Protein AF-A0A9P6L1M0-F1 (afdb_monomer)

Mean predicted aligned error: 14.41 Å

Radius of gyration: 29.43 Å; Cα contacts (8 Å, |Δi|>4): 117; chains: 1; bounding box: 86×53×82 Å

Sequence (162 aa):
MDDASEDENLESSSVYANEAAPVEQAKRKEESNQEPVLTMGPFSCWKSLFFYSCTNVIHFAPIKSQGVEVRAQHGAGCSPRVIYSLATALEIEPLRDLALNDIRSKITPKNLISELFSRFASRHEAIARMQCELMYDKSQLAHWHIIRRDPIWSAPVVSFPE

Organism: NCBI:txid56493

pLDDT: mean 74.17, std 20.49, range [32.12, 95.12]

Secondary structure (DSSP, 8-state):
------------------------------------------HHHHHHHHHHHHHS---BPPPGGG-HHHHHHS-SPBPHHHHHHHHHHTT-HHHHHHHHHHHHHH--TTTHHHHHTSTTGGG-HHHHHHHHHHHHSHHHHTTHHHHTT-GGGGS-------

Foldseek 3Di:
DDDDDDDDDDDDDDDDDDDDDDDPPDPPPPPPPPQLPLPPFPPLLVVQVVVCVVPVDFDAAAEPQVDDVSRVPDDSGGHLLNQLSVCVNVVVVVSNVVSLVVVLVRDDLQCLVVQLPDPSCVVPVVSNVSSVVVCPDPVSVVVVVNNCPPCVVVDPDPDDDD

Structure (mmCIF, N/CA/C/O backbone):
data_AF-A0A9P6L1M0-F1
#
_entry.id   AF-A0A9P6L1M0-F1
#
loop_
_atom_site.group_PDB
_atom_site.id
_atom_site.type_symbol
_atom_site.label_atom_id
_atom_site.label_alt_id
_atom_site.label_comp_id
_atom_site.label_asym_id
_atom_site.label_entity_id
_atom_site.label_seq_id
_atom_site.pdbx_PDB_ins_code
_atom_site.Cartn_x
_atom_site.Cartn_y
_atom_site.Cartn_z
_atom_site.occupancy
_atom_site.B_iso_or_equiv
_atom_site.auth_seq_id
_atom_site.auth_comp_id
_atom_site.auth_asym_id
_atom_site.auth_atom_id
_atom_site.pdbx_PDB_model_num
ATOM 1 N N . MET A 1 1 ? 62.171 -32.031 66.373 1.00 41.00 1 MET A N 1
ATOM 2 C CA . MET A 1 1 ? 62.776 -32.331 65.062 1.00 41.00 1 MET A CA 1
ATOM 3 C C . MET A 1 1 ? 62.173 -31.363 64.081 1.00 41.00 1 MET A C 1
ATOM 5 O O . MET A 1 1 ? 61.289 -31.684 63.300 1.00 41.00 1 MET A O 1
ATOM 9 N N . ASP A 1 2 ? 62.617 -30.139 64.301 1.00 36.22 2 ASP A N 1
ATOM 10 C CA . ASP A 1 2 ? 62.795 -29.078 63.335 1.00 36.22 2 ASP A CA 1
ATOM 11 C C . ASP A 1 2 ? 63.477 -29.640 62.083 1.00 36.22 2 ASP A C 1
ATOM 13 O O . ASP A 1 2 ? 64.402 -30.443 62.213 1.00 36.22 2 ASP A O 1
ATOM 17 N N . ASP A 1 3 ? 63.039 -29.220 60.901 1.00 41.06 3 ASP A N 1
ATOM 18 C CA . ASP A 1 3 ? 63.983 -28.549 60.016 1.00 41.06 3 ASP A CA 1
ATOM 19 C C . ASP A 1 3 ? 63.249 -27.634 59.037 1.00 41.06 3 ASP A C 1
ATOM 21 O O . ASP A 1 3 ? 62.202 -27.978 58.481 1.00 41.06 3 ASP A O 1
ATOM 25 N N . ALA A 1 4 ? 63.813 -26.444 58.898 1.00 41.19 4 ALA A N 1
ATOM 26 C CA . ALA A 1 4 ? 63.367 -25.349 58.063 1.00 41.19 4 ALA A CA 1
ATOM 27 C C . ALA A 1 4 ? 64.288 -25.236 56.838 1.00 41.19 4 ALA A C 1
ATOM 29 O O . ALA A 1 4 ? 65.478 -25.522 56.908 1.00 41.19 4 ALA A O 1
ATOM 30 N N . SER A 1 5 ? 63.725 -24.813 55.713 1.00 46.06 5 SER A N 1
ATOM 31 C CA . SER A 1 5 ? 64.388 -24.113 54.598 1.00 46.06 5 SER A CA 1
ATOM 32 C C . SER A 1 5 ? 63.232 -23.539 53.760 1.00 46.06 5 SER A C 1
ATOM 34 O O . SER A 1 5 ?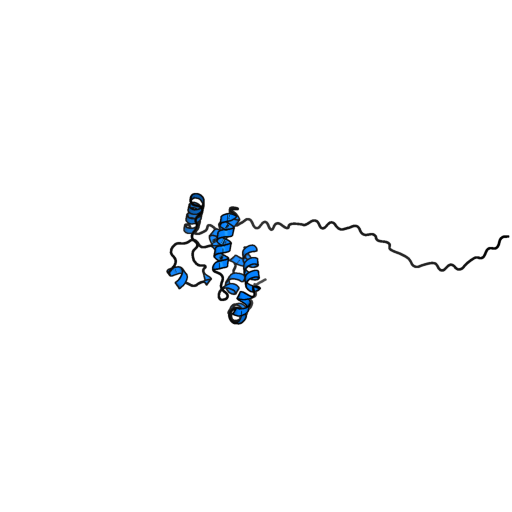 62.369 -24.297 53.321 1.00 46.06 5 SER A O 1
ATOM 36 N N . GLU A 1 6 ? 62.951 -22.226 53.758 1.00 44.62 6 GLU A N 1
ATOM 37 C CA . GLU A 1 6 ? 63.731 -21.121 53.148 1.00 44.62 6 GLU A CA 1
ATOM 38 C C . GLU A 1 6 ? 64.271 -21.535 51.778 1.00 44.62 6 GLU A C 1
ATOM 40 O O . GLU A 1 6 ? 64.933 -22.555 51.654 1.00 44.62 6 GLU A O 1
ATOM 45 N N . ASP A 1 7 ? 64.125 -20.833 50.673 1.00 36.19 7 ASP A N 1
ATOM 46 C CA . ASP A 1 7 ? 63.419 -19.646 50.208 1.00 36.19 7 ASP A CA 1
ATOM 47 C C . ASP A 1 7 ? 63.672 -19.720 48.685 1.00 36.19 7 ASP A C 1
ATOM 49 O O . ASP A 1 7 ? 64.711 -20.225 48.271 1.00 36.19 7 ASP A O 1
ATOM 53 N N . GLU A 1 8 ? 62.759 -19.248 47.840 1.00 44.94 8 GLU A N 1
ATOM 54 C CA . GLU A 1 8 ? 63.104 -18.440 46.655 1.00 44.94 8 GLU A CA 1
ATOM 55 C C . GLU A 1 8 ? 61.810 -17.824 46.123 1.00 44.94 8 GLU A C 1
ATOM 57 O O . GLU A 1 8 ? 61.037 -18.361 45.329 1.00 44.94 8 GLU A O 1
ATOM 62 N N . ASN A 1 9 ? 61.592 -16.655 46.701 1.00 33.50 9 ASN A N 1
ATOM 63 C CA . ASN A 1 9 ? 60.872 -15.514 46.195 1.00 33.50 9 ASN A CA 1
ATOM 64 C C . ASN A 1 9 ? 61.197 -15.223 44.712 1.00 33.50 9 ASN A C 1
ATOM 66 O O . ASN A 1 9 ? 62.351 -14.977 44.369 1.00 33.50 9 ASN A O 1
ATOM 70 N N . LEU A 1 10 ? 60.171 -15.128 43.863 1.00 35.69 10 LEU A N 1
ATOM 71 C CA . LEU A 1 10 ? 60.193 -14.204 42.727 1.00 35.69 10 LEU A CA 1
ATOM 72 C C . LEU A 1 10 ? 58.839 -13.490 42.643 1.00 35.69 10 LEU A C 1
ATOM 74 O O . LEU A 1 10 ? 57.881 -13.947 42.019 1.00 35.69 10 LEU A O 1
ATOM 78 N N . GLU A 1 11 ? 58.764 -12.366 43.345 1.00 37.25 11 GLU A N 1
ATOM 79 C CA . GLU A 1 11 ? 57.732 -11.351 43.198 1.00 37.25 11 GLU A CA 1
ATOM 80 C C . GLU A 1 11 ? 57.689 -10.731 41.786 1.00 37.25 11 GLU A C 1
ATOM 82 O O . GLU A 1 11 ? 58.706 -10.487 41.139 1.00 37.25 11 GLU A O 1
ATOM 87 N N . SER A 1 12 ? 56.470 -10.300 41.444 1.00 33.97 12 SER A N 1
ATOM 88 C CA . SER A 1 12 ? 56.147 -9.061 40.719 1.00 33.97 12 SER A CA 1
ATOM 89 C C . SER A 1 12 ? 55.948 -9.118 39.200 1.00 33.97 12 SER A C 1
ATOM 91 O O . SER A 1 12 ? 56.874 -8.987 38.407 1.00 33.97 12 SER A O 1
ATOM 93 N N . SER A 1 13 ? 54.674 -9.146 38.792 1.00 34.06 13 SER A N 1
ATOM 94 C CA . SER A 1 13 ? 54.063 -8.032 38.043 1.00 34.06 13 SER A CA 1
ATOM 95 C C . SER A 1 13 ? 52.545 -8.264 38.000 1.00 34.06 13 SER A C 1
ATOM 97 O O . SER A 1 13 ? 52.067 -9.188 37.358 1.00 34.06 13 SER A O 1
ATOM 99 N N . SER A 1 14 ? 51.771 -7.686 38.910 1.00 35.12 14 SER A N 1
ATOM 100 C CA . SER A 1 14 ? 51.245 -6.322 38.858 1.00 35.12 14 SER A CA 1
ATOM 101 C C . SER A 1 14 ? 50.016 -6.170 37.932 1.00 35.12 14 SER A C 1
ATOM 103 O O . SER A 1 14 ? 50.086 -6.183 36.711 1.00 35.12 14 SER A O 1
ATOM 105 N N . VAL A 1 15 ? 48.898 -5.932 38.623 1.00 32.12 15 VAL A N 1
ATOM 106 C CA . VAL A 1 15 ? 47.823 -4.980 38.320 1.00 32.12 15 VAL A CA 1
ATOM 107 C C . VAL A 1 15 ? 46.643 -5.378 37.407 1.00 32.12 15 VAL A C 1
ATOM 109 O O . VAL A 1 15 ? 46.776 -5.762 36.252 1.00 32.12 15 VAL A O 1
ATOM 112 N N . TYR A 1 16 ? 45.465 -5.107 37.989 1.00 35.66 16 TYR A N 1
ATOM 113 C CA . TYR A 1 16 ? 44.116 -4.943 37.431 1.00 35.66 16 TYR A CA 1
ATOM 114 C C . TYR A 1 16 ? 43.206 -6.177 37.383 1.00 35.66 16 TYR A C 1
ATOM 116 O O . TYR A 1 16 ? 42.830 -6.692 36.334 1.00 35.66 16 TYR A O 1
ATOM 124 N N . ALA A 1 17 ? 42.713 -6.528 38.575 1.00 40.31 17 ALA A N 1
ATOM 125 C CA . ALA A 1 17 ? 41.299 -6.842 38.748 1.00 40.31 17 ALA A CA 1
ATOM 126 C C . ALA A 1 17 ? 40.440 -5.716 38.147 1.00 40.31 17 ALA A C 1
ATOM 128 O O . ALA A 1 17 ? 40.719 -4.549 38.405 1.00 40.31 17 ALA A O 1
ATOM 129 N N . ASN A 1 18 ? 39.409 -6.070 37.380 1.00 3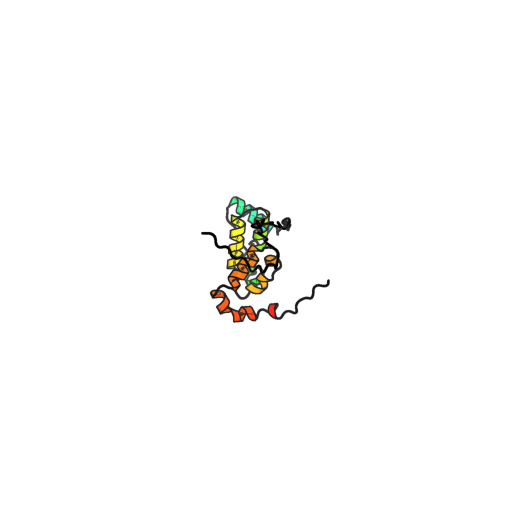9.22 18 ASN A N 1
ATOM 130 C CA . ASN A 1 18 ? 38.217 -5.247 37.186 1.00 39.22 18 ASN A CA 1
ATOM 131 C C . ASN A 1 18 ? 37.044 -6.154 36.815 1.00 39.22 18 ASN A C 1
ATOM 133 O O . ASN A 1 18 ? 36.784 -6.474 35.656 1.00 39.22 18 ASN A O 1
ATOM 137 N N . GLU A 1 19 ? 36.357 -6.568 37.868 1.00 42.75 19 GLU A N 1
ATOM 138 C CA . GLU A 1 19 ? 34.985 -7.037 37.858 1.00 42.75 19 GLU A CA 1
ATOM 139 C C . GLU A 1 19 ? 34.093 -5.856 37.444 1.00 42.75 19 GLU A C 1
ATOM 141 O O . GLU A 1 19 ? 33.973 -4.866 38.166 1.00 42.75 19 GLU A O 1
ATOM 146 N N . ALA A 1 20 ? 33.534 -5.912 36.234 1.00 36.88 20 ALA A N 1
ATOM 147 C CA . ALA A 1 20 ? 32.615 -4.904 35.720 1.00 36.88 20 ALA A CA 1
ATOM 148 C C . ALA A 1 20 ? 31.204 -5.500 35.631 1.00 36.88 20 ALA A C 1
ATOM 150 O O . ALA A 1 20 ? 30.959 -6.470 34.914 1.00 36.88 20 ALA A O 1
ATOM 151 N N . ALA A 1 21 ? 30.305 -4.902 36.411 1.00 40.59 21 ALA A N 1
ATOM 152 C CA . ALA A 1 21 ? 28.887 -5.203 36.557 1.00 40.59 21 ALA A CA 1
ATOM 153 C C . ALA A 1 21 ? 28.112 -5.293 35.220 1.00 40.59 21 ALA A C 1
ATOM 155 O O . ALA A 1 21 ? 28.509 -4.674 34.228 1.00 40.59 21 ALA A O 1
ATOM 156 N N . PRO A 1 22 ? 26.966 -6.003 35.179 1.00 39.59 22 PRO A N 1
ATOM 157 C CA . PRO A 1 22 ? 26.137 -6.063 33.984 1.00 39.59 22 PRO A CA 1
ATOM 158 C C . PRO A 1 22 ? 25.491 -4.698 33.720 1.00 39.59 22 PRO A C 1
ATOM 160 O O . PRO A 1 22 ? 24.684 -4.203 34.505 1.00 39.59 22 PRO A O 1
ATOM 163 N N . VAL A 1 23 ? 25.853 -4.092 32.588 1.00 42.00 23 VAL A N 1
ATOM 164 C CA . VAL A 1 23 ? 25.208 -2.891 32.051 1.00 42.00 23 VAL A CA 1
ATOM 165 C C . VAL A 1 23 ? 23.804 -3.273 31.598 1.00 42.00 23 VAL A C 1
ATOM 167 O O . VAL A 1 23 ? 23.598 -3.840 30.524 1.00 42.00 23 VAL A O 1
ATOM 170 N N . GLU A 1 24 ? 22.836 -2.972 32.451 1.00 41.84 24 GLU A N 1
ATOM 171 C CA . GLU A 1 24 ? 21.416 -3.031 32.153 1.00 41.84 24 GLU A CA 1
ATOM 172 C C . GLU A 1 24 ? 21.119 -2.030 31.028 1.00 41.84 24 GLU A C 1
ATOM 174 O O . GLU A 1 24 ? 21.090 -0.813 31.217 1.00 41.84 24 GLU A O 1
ATOM 179 N N . GLN A 1 25 ? 20.998 -2.550 29.804 1.00 42.22 25 GLN A N 1
ATOM 180 C CA . GLN A 1 25 ? 20.692 -1.760 28.619 1.00 42.22 25 GLN A CA 1
ATOM 181 C C . GLN A 1 25 ? 19.261 -1.231 28.730 1.00 42.22 25 GLN A C 1
ATOM 183 O O . GLN A 1 25 ? 18.293 -1.868 28.309 1.00 42.22 25 GLN A O 1
ATOM 188 N N . ALA A 1 26 ? 19.135 -0.036 29.298 1.00 42.78 26 ALA A N 1
ATOM 189 C CA . ALA A 1 26 ? 17.935 0.769 29.214 1.00 42.78 26 ALA A CA 1
ATOM 190 C C . ALA A 1 26 ? 17.587 0.978 27.731 1.00 42.78 26 ALA A C 1
ATOM 192 O O . ALA A 1 26 ? 18.261 1.709 27.004 1.00 42.78 26 ALA A O 1
ATOM 193 N N . LYS A 1 27 ? 16.518 0.313 27.276 1.00 44.44 27 LYS A N 1
ATOM 194 C CA . LYS A 1 27 ? 15.850 0.581 25.999 1.00 44.44 27 LYS A CA 1
ATOM 195 C C . LYS A 1 27 ? 15.387 2.037 25.988 1.00 44.44 27 LYS A C 1
ATOM 197 O O . LYS A 1 27 ? 14.277 2.348 26.412 1.00 44.44 27 LYS A O 1
ATOM 202 N N . ARG A 1 28 ? 16.219 2.932 25.464 1.00 37.56 28 ARG A N 1
ATOM 203 C CA . ARG A 1 28 ? 15.781 4.254 25.028 1.00 37.56 28 ARG A CA 1
ATOM 204 C C . ARG A 1 28 ? 14.946 4.048 23.765 1.00 37.56 28 ARG A C 1
ATOM 206 O O . ARG A 1 28 ? 15.481 3.939 22.668 1.00 37.56 28 ARG A O 1
ATOM 213 N N . LYS A 1 29 ? 13.625 3.930 23.928 1.00 41.28 29 LYS A N 1
ATOM 214 C CA . LYS A 1 29 ? 12.692 4.219 22.838 1.00 41.28 29 LYS A CA 1
ATOM 215 C C . LYS A 1 29 ? 12.849 5.701 22.534 1.00 41.28 29 LYS A C 1
ATOM 217 O O . LYS A 1 29 ? 12.322 6.551 23.242 1.00 41.28 29 LYS A O 1
ATOM 222 N N . GLU A 1 30 ? 13.644 6.003 21.524 1.00 41.25 30 GLU A N 1
ATOM 223 C CA . GLU A 1 30 ? 13.647 7.315 20.903 1.00 41.25 30 GLU A CA 1
ATOM 224 C C . GLU A 1 30 ? 12.360 7.383 20.074 1.00 41.25 30 GLU A C 1
ATOM 226 O O . GLU A 1 30 ? 12.315 7.021 18.901 1.00 41.25 30 GLU A O 1
ATOM 231 N N . GLU A 1 31 ? 11.257 7.708 20.751 1.00 49.06 31 GLU A N 1
ATOM 232 C CA . GLU A 1 31 ? 9.993 8.048 20.111 1.00 49.06 31 GLU A CA 1
ATOM 233 C C . GLU A 1 31 ? 10.242 9.320 19.304 1.00 49.06 31 GLU A C 1
ATOM 235 O O . GLU A 1 31 ? 10.275 10.438 19.817 1.00 49.06 31 GLU A O 1
ATOM 240 N N . SER A 1 32 ? 10.521 9.117 18.018 1.00 44.91 32 SER A N 1
ATOM 241 C CA . SER A 1 32 ? 10.472 10.160 17.010 1.00 44.91 32 SER A CA 1
ATOM 242 C C . SER A 1 32 ? 9.082 10.791 17.086 1.00 44.91 32 SER A C 1
ATOM 244 O O . SER A 1 32 ? 8.103 10.212 16.617 1.00 44.91 32 SER A O 1
ATOM 246 N N . ASN A 1 33 ? 9.003 11.966 17.717 1.00 43.41 33 ASN A N 1
ATOM 247 C CA . ASN A 1 33 ? 7.833 12.844 17.759 1.00 43.41 33 ASN A CA 1
ATOM 248 C C . ASN A 1 33 ? 7.563 13.431 16.367 1.00 43.41 33 ASN A C 1
ATOM 250 O O . ASN A 1 33 ? 7.559 14.644 16.160 1.00 43.41 33 ASN A O 1
ATOM 254 N N . GLN A 1 34 ? 7.365 12.570 15.376 1.00 52.97 34 GLN A N 1
ATOM 255 C CA . GLN A 1 34 ? 6.737 12.967 14.137 1.00 52.97 34 GLN A CA 1
ATOM 256 C C . GLN A 1 34 ? 5.238 13.003 14.434 1.00 52.97 34 GLN A C 1
ATOM 258 O O . GLN A 1 34 ? 4.543 12.007 14.235 1.00 52.97 34 GLN A O 1
ATOM 263 N N . GLU A 1 35 ? 4.747 14.133 14.958 1.00 50.94 35 GLU A N 1
ATOM 264 C CA . GLU A 1 35 ? 3.304 14.362 15.053 1.00 50.94 35 GLU A CA 1
ATOM 265 C C . GLU A 1 35 ? 2.682 13.985 13.702 1.00 50.94 35 GLU A C 1
ATOM 267 O O . GLU A 1 35 ? 3.181 14.431 12.653 1.00 50.94 35 GLU A O 1
ATOM 272 N N . PRO A 1 36 ? 1.658 13.115 13.681 1.00 51.03 36 PRO A N 1
ATOM 273 C CA . PRO A 1 36 ? 1.052 12.695 12.438 1.00 51.03 36 PRO A CA 1
ATOM 274 C C . PRO A 1 36 ? 0.420 13.930 11.813 1.00 51.03 36 PRO A C 1
ATOM 276 O O . PRO A 1 36 ? -0.659 14.368 12.202 1.00 51.03 36 PRO A O 1
ATOM 279 N N . VAL A 1 37 ? 1.111 14.517 10.833 1.00 53.53 37 VAL A N 1
ATOM 280 C CA . VAL A 1 37 ? 0.558 15.593 10.022 1.00 53.53 37 VAL A CA 1
ATOM 281 C C . VAL A 1 37 ? -0.670 15.007 9.347 1.00 53.53 37 VAL A C 1
ATOM 283 O O . VAL A 1 37 ? -0.553 14.248 8.376 1.00 53.53 37 VAL A O 1
ATOM 286 N N . LEU A 1 38 ? -1.845 15.343 9.884 1.00 57.34 38 LEU A N 1
ATOM 287 C CA . LEU A 1 38 ? -3.139 15.007 9.319 1.00 57.34 38 LEU A CA 1
ATOM 288 C C . LEU A 1 38 ? -3.251 15.776 8.003 1.00 57.34 38 LEU A C 1
ATOM 290 O O . LEU A 1 38 ? -3.811 16.865 7.912 1.00 57.34 38 LEU A O 1
ATOM 294 N N . THR A 1 39 ? -2.622 15.234 6.964 1.00 61.44 39 THR A N 1
ATOM 295 C CA . THR A 1 39 ? -2.743 15.763 5.617 1.00 61.44 39 THR A CA 1
ATOM 296 C C . THR A 1 39 ? -4.212 15.613 5.275 1.00 61.44 39 THR A C 1
ATOM 298 O O . THR A 1 39 ? -4.692 14.482 5.192 1.00 61.44 39 THR A O 1
ATOM 301 N N . MET A 1 40 ? -4.927 16.730 5.127 1.00 64.12 40 MET A N 1
ATOM 302 C CA . MET A 1 40 ? -6.344 16.724 4.778 1.00 64.12 40 MET A CA 1
ATOM 303 C C . MET A 1 40 ? -6.518 15.909 3.494 1.00 64.12 40 MET A C 1
ATOM 305 O O . MET A 1 40 ? -6.194 16.358 2.394 1.00 64.12 40 MET A O 1
ATOM 309 N N . GLY A 1 41 ? -6.942 14.654 3.652 1.00 71.25 41 GLY A N 1
ATOM 310 C CA . GLY A 1 41 ? -7.170 13.751 2.536 1.00 71.25 41 GLY A CA 1
ATOM 311 C C . GLY A 1 41 ? -8.298 14.283 1.648 1.00 71.25 41 GLY A C 1
ATOM 312 O O . GLY A 1 41 ? -9.114 15.086 2.106 1.00 71.25 41 GLY A O 1
ATOM 313 N N . PRO A 1 42 ? -8.398 13.837 0.383 1.00 82.75 42 PRO A N 1
ATOM 314 C CA . PRO A 1 42 ? -9.522 14.199 -0.474 1.00 82.75 42 PRO A CA 1
ATOM 315 C C . PRO A 1 42 ? -10.865 13.907 0.211 1.00 82.75 42 PRO A C 1
ATOM 317 O O . PRO A 1 42 ? -10.987 12.904 0.919 1.00 82.75 42 PRO A O 1
ATOM 320 N N . PHE A 1 43 ? -11.893 14.724 -0.044 1.00 83.44 43 PHE A N 1
ATOM 321 C CA . PHE A 1 43 ? -13.229 14.554 0.554 1.00 83.44 43 PHE A CA 1
ATOM 322 C C . PHE A 1 43 ? -13.796 13.135 0.370 1.00 83.44 43 PHE A C 1
ATOM 324 O O . PHE A 1 43 ? -14.428 12.593 1.272 1.00 83.44 43 PHE A O 1
ATOM 331 N N . SER A 1 44 ? -13.508 12.483 -0.761 1.00 84.25 44 SER A N 1
ATOM 332 C CA . SER A 1 44 ? -13.906 11.093 -1.017 1.00 84.25 44 SER A CA 1
ATOM 333 C C . SER A 1 44 ? -13.339 10.091 -0.002 1.00 84.25 44 SER A C 1
ATOM 335 O O . SER A 1 44 ? -14.001 9.104 0.316 1.00 84.25 44 SER A O 1
ATOM 337 N N . CYS A 1 45 ? -12.146 10.344 0.543 1.00 87.38 45 CYS A N 1
ATOM 338 C CA . CYS A 1 45 ? -11.522 9.499 1.561 1.00 87.38 45 CYS A CA 1
ATOM 339 C C . CYS A 1 45 ? -12.185 9.706 2.929 1.00 87.38 45 CYS A C 1
ATOM 341 O O . CYS A 1 45 ? -12.514 8.725 3.585 1.00 87.38 45 CYS A O 1
ATOM 343 N N . TRP A 1 46 ? -12.482 10.952 3.309 1.00 86.56 46 TRP A N 1
ATOM 344 C CA . TRP A 1 46 ? -13.244 11.252 4.530 1.00 86.56 46 TRP A CA 1
ATOM 345 C C . TRP A 1 46 ? -14.668 10.700 4.478 1.00 86.56 46 TRP A C 1
ATOM 347 O O . TRP A 1 46 ? -15.134 10.096 5.439 1.00 86.56 46 TRP A O 1
ATOM 357 N N . LYS A 1 47 ? -15.339 10.826 3.329 1.00 88.62 47 LYS A N 1
ATOM 358 C CA . LYS A 1 47 ? -16.654 10.217 3.104 1.00 88.62 47 LYS A CA 1
ATOM 359 C C . LYS A 1 47 ? -16.602 8.694 3.254 1.00 88.62 47 LYS A C 1
ATOM 361 O O . LYS A 1 47 ? -17.502 8.117 3.854 1.00 88.62 47 LYS A O 1
ATOM 366 N N . SER A 1 48 ? -15.553 8.052 2.735 1.00 88.75 48 SER A N 1
ATOM 367 C CA . SER A 1 48 ? -15.361 6.600 2.868 1.00 88.75 48 SER A CA 1
ATOM 368 C C . SER A 1 48 ? -15.077 6.189 4.312 1.00 88.75 48 SER A C 1
ATOM 370 O O . SER A 1 48 ? -15.599 5.178 4.763 1.00 88.75 48 SER A O 1
ATOM 372 N N . LEU A 1 49 ? -14.309 6.993 5.052 1.00 89.69 49 LEU A N 1
ATOM 373 C CA . LEU A 1 49 ? -14.051 6.783 6.476 1.00 89.69 49 LEU A CA 1
ATOM 374 C C . LEU A 1 49 ? -15.339 6.885 7.309 1.00 89.69 49 LEU A C 1
ATOM 376 O O . LEU A 1 49 ? -15.611 6.008 8.122 1.00 89.69 49 LEU A O 1
ATOM 380 N N . PHE A 1 50 ? -16.158 7.911 7.067 1.00 90.38 50 PHE A N 1
ATOM 381 C CA . PHE A 1 50 ? -17.461 8.058 7.721 1.00 90.38 50 PHE A CA 1
ATOM 382 C C . PHE A 1 50 ? -18.406 6.899 7.374 1.00 90.38 50 PHE A C 1
ATOM 384 O O . PHE A 1 50 ? -19.091 6.348 8.230 1.00 90.38 50 PHE A O 1
ATOM 391 N N . PHE A 1 51 ? -18.425 6.477 6.109 1.00 90.81 51 PHE A N 1
ATOM 392 C CA . PHE A 1 51 ? -19.218 5.321 5.704 1.00 90.81 51 PHE A CA 1
ATOM 393 C C . PHE A 1 51 ? -18.742 4.036 6.395 1.00 90.81 51 PHE A C 1
ATOM 395 O O . PHE A 1 51 ? -19.567 3.250 6.866 1.00 90.81 51 PHE A O 1
ATOM 402 N N . TYR A 1 52 ? -17.425 3.851 6.518 1.00 92.06 52 TYR A N 1
ATOM 403 C CA . TYR A 1 52 ? -16.834 2.737 7.248 1.00 92.06 52 TYR A CA 1
ATOM 404 C C . TYR A 1 52 ? -17.237 2.749 8.725 1.00 92.06 52 TYR A C 1
ATOM 406 O O . TYR A 1 52 ? -17.624 1.706 9.233 1.00 92.06 52 TYR A O 1
ATOM 414 N N . SER A 1 53 ? -17.258 3.898 9.409 1.00 90.25 53 SER A N 1
ATOM 415 C CA . SER A 1 53 ? -17.676 3.930 10.820 1.00 90.25 53 SER A CA 1
ATOM 416 C C . SER A 1 53 ? -19.136 3.518 11.031 1.00 90.25 53 SER A C 1
ATOM 418 O O . SER A 1 53 ? -19.490 3.035 12.101 1.00 90.25 53 SER A O 1
ATOM 420 N N . CYS A 1 54 ? -19.991 3.695 10.020 1.00 92.00 54 CYS A N 1
ATOM 421 C CA . CYS A 1 54 ? -21.391 3.277 10.085 1.00 92.00 54 CYS A CA 1
ATOM 422 C C . CYS A 1 54 ? -21.621 1.827 9.636 1.00 92.00 54 CYS A C 1
ATOM 424 O O . CYS A 1 54 ? -22.567 1.195 10.096 1.00 92.00 54 CYS A O 1
ATOM 426 N N . THR A 1 55 ? -20.812 1.310 8.707 1.00 92.50 55 THR A N 1
ATOM 427 C CA . THR A 1 55 ? -21.095 0.039 8.008 1.00 92.50 55 THR A CA 1
ATOM 428 C C . THR A 1 55 ? -20.036 -1.039 8.206 1.00 92.50 55 THR A C 1
ATOM 430 O O . THR A 1 55 ? -20.283 -2.195 7.880 1.00 92.50 55 THR A O 1
ATOM 433 N N . ASN A 1 56 ? -18.858 -0.674 8.713 1.00 90.75 56 ASN A N 1
ATOM 434 C CA . ASN A 1 56 ? -17.633 -1.476 8.726 1.00 90.75 56 ASN A CA 1
ATOM 435 C C . ASN A 1 56 ? -17.182 -1.963 7.335 1.00 90.75 56 ASN A C 1
ATOM 437 O O . ASN A 1 56 ? -16.392 -2.900 7.229 1.00 90.75 56 ASN A O 1
ATOM 441 N N . VAL A 1 57 ? -17.653 -1.326 6.255 1.00 88.00 57 VAL A N 1
ATOM 442 C CA . VAL A 1 57 ? -17.285 -1.657 4.872 1.00 88.00 57 VAL A CA 1
ATOM 443 C C . VAL A 1 57 ? -16.556 -0.480 4.234 1.00 88.00 57 VAL A C 1
ATOM 445 O O . VAL A 1 57 ? -16.972 0.672 4.357 1.00 88.00 57 VAL A O 1
ATOM 448 N N . ILE A 1 58 ? -15.465 -0.766 3.520 1.00 90.50 58 ILE A N 1
ATOM 449 C CA . ILE A 1 58 ? -14.730 0.231 2.741 1.00 90.50 58 ILE A CA 1
ATOM 450 C C . ILE A 1 58 ? -14.287 -0.338 1.393 1.00 90.50 58 ILE A C 1
ATOM 452 O O . ILE A 1 58 ? -13.907 -1.502 1.284 1.00 90.50 58 ILE A O 1
ATOM 456 N N . HIS A 1 59 ? -14.323 0.506 0.361 1.00 87.62 59 HIS A N 1
ATOM 457 C CA . HIS A 1 59 ? -13.864 0.168 -0.982 1.00 87.62 59 HIS A CA 1
ATOM 458 C C . HIS A 1 59 ? -12.668 1.034 -1.378 1.00 87.62 59 HIS A C 1
ATOM 460 O O . HIS A 1 59 ? -12.741 2.270 -1.402 1.00 87.62 59 HIS A O 1
ATOM 466 N N . PHE A 1 60 ? -11.569 0.371 -1.728 1.00 90.06 60 PHE A N 1
ATOM 467 C CA . PHE A 1 60 ? -10.322 1.019 -2.109 1.00 90.06 60 PHE A CA 1
ATOM 468 C C . PHE A 1 60 ? -10.157 1.101 -3.624 1.00 90.06 60 PHE A C 1
ATOM 470 O O . PHE A 1 60 ? -10.318 0.119 -4.347 1.00 90.06 60 PHE A O 1
ATOM 477 N N . ALA A 1 61 ? -9.740 2.269 -4.104 1.00 86.44 61 ALA A N 1
ATOM 478 C CA . ALA A 1 61 ? -9.334 2.474 -5.485 1.00 86.44 61 ALA A CA 1
ATOM 479 C C . ALA A 1 61 ? -7.992 1.776 -5.791 1.00 86.44 61 ALA A C 1
ATOM 481 O O . ALA A 1 61 ? -7.183 1.550 -4.881 1.00 86.44 61 ALA A O 1
ATOM 482 N N . PRO A 1 62 ? -7.708 1.457 -7.066 1.00 82.50 62 PRO A N 1
ATOM 483 C CA . PRO A 1 62 ? -6.398 0.966 -7.492 1.00 82.50 62 PRO A CA 1
ATOM 484 C C . PRO A 1 62 ? -5.264 1.929 -7.105 1.00 82.50 62 PRO A C 1
ATOM 486 O O . PRO A 1 62 ? -5.442 3.153 -7.091 1.00 82.50 62 PRO A O 1
ATOM 489 N N . ILE A 1 63 ? -4.076 1.394 -6.809 1.00 82.19 63 ILE A N 1
ATOM 490 C CA . ILE A 1 63 ? -2.917 2.239 -6.481 1.00 82.19 63 ILE A CA 1
ATOM 491 C C . ILE A 1 63 ? -2.379 2.928 -7.736 1.00 82.19 63 ILE A C 1
ATOM 493 O O . ILE A 1 63 ? -2.530 2.450 -8.860 1.00 82.19 63 ILE A O 1
ATOM 497 N N . LYS A 1 64 ? -1.725 4.084 -7.556 1.00 79.56 64 LYS A N 1
ATOM 498 C CA . LYS A 1 64 ? -1.311 4.938 -8.682 1.00 79.56 64 LYS A CA 1
ATOM 499 C C . LYS A 1 64 ? -0.419 4.215 -9.699 1.00 79.56 64 LYS A C 1
ATOM 501 O O . LYS A 1 64 ? -0.528 4.507 -10.887 1.00 79.56 64 LYS A O 1
ATOM 506 N N . SER A 1 65 ? 0.415 3.295 -9.227 1.00 79.00 65 SER A N 1
ATOM 507 C CA . SER A 1 65 ? 1.384 2.533 -10.015 1.00 79.00 65 SER A CA 1
ATOM 508 C C . SER A 1 65 ? 0.781 1.388 -10.837 1.00 79.00 65 SER A C 1
ATOM 510 O O . SER A 1 65 ? 1.468 0.848 -11.694 1.00 79.00 65 SER A O 1
ATOM 512 N N . GLN A 1 66 ? -0.497 1.036 -10.647 1.00 79.62 66 GLN A N 1
ATOM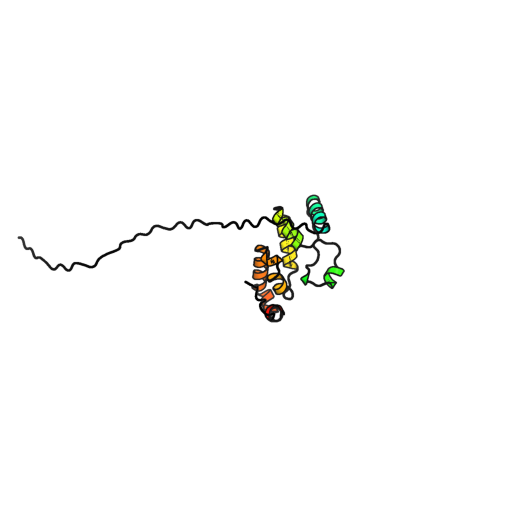 513 C CA . GLN A 1 66 ? -1.191 0.052 -11.496 1.00 79.62 66 GLN A CA 1
ATOM 514 C C . GLN A 1 66 ? -1.618 0.621 -12.863 1.00 79.62 66 GLN A C 1
ATOM 516 O O . GLN A 1 66 ? -2.070 -0.126 -13.724 1.00 79.62 66 GLN A O 1
ATOM 521 N N . GLY A 1 67 ? -1.449 1.930 -13.084 1.00 77.06 67 GLY A N 1
ATOM 522 C CA . GLY A 1 67 ? -1.719 2.582 -14.366 1.00 77.06 67 GLY A CA 1
ATOM 523 C C . GLY A 1 67 ? -3.078 3.282 -14.445 1.00 77.06 67 GLY A C 1
ATOM 524 O O . GLY A 1 67 ? -3.942 3.144 -13.579 1.00 77.06 67 GLY A O 1
ATOM 525 N N . VAL A 1 68 ? -3.241 4.109 -15.481 1.00 72.75 68 VAL A N 1
ATOM 526 C CA . VAL A 1 68 ? -4.445 4.934 -15.692 1.00 72.75 68 VAL A CA 1
ATOM 527 C C . VAL A 1 68 ? -5.640 4.076 -16.111 1.00 72.75 68 VAL A C 1
ATOM 529 O O . VAL A 1 68 ? -6.743 4.318 -15.633 1.00 72.75 68 VAL A O 1
ATOM 532 N N . GLU A 1 69 ? -5.418 3.051 -16.935 1.00 73.69 69 GLU A N 1
ATOM 533 C CA . GLU A 1 69 ? -6.477 2.175 -17.457 1.00 73.69 69 GLU A CA 1
ATOM 534 C C . GLU A 1 69 ? -7.200 1.410 -16.345 1.00 73.69 69 GLU A C 1
ATOM 536 O O . GLU A 1 69 ? -8.427 1.437 -16.272 1.00 73.69 69 GLU A O 1
ATOM 541 N N . VAL A 1 70 ? -6.449 0.824 -15.405 1.00 74.94 70 VAL A N 1
ATOM 542 C CA . VAL A 1 70 ? -7.022 0.124 -14.244 1.00 74.94 70 VAL A CA 1
ATOM 543 C C . VAL A 1 70 ? -7.858 1.085 -13.395 1.00 74.94 70 VAL A C 1
ATOM 545 O O . VAL A 1 70 ? -8.933 0.721 -12.924 1.00 74.94 70 VAL A O 1
ATOM 548 N N . ARG A 1 71 ? -7.416 2.340 -13.237 1.00 71.75 71 ARG A N 1
ATOM 549 C CA . ARG A 1 71 ? -8.176 3.367 -12.506 1.00 71.75 71 ARG A CA 1
ATOM 550 C C . ARG A 1 71 ? -9.416 3.852 -13.247 1.00 71.75 71 ARG A C 1
ATOM 552 O O . ARG A 1 71 ? -10.358 4.243 -12.582 1.00 71.75 71 ARG A O 1
ATOM 559 N N . ALA A 1 72 ? -9.423 3.856 -14.578 1.00 67.12 72 ALA A N 1
ATOM 560 C CA . ALA A 1 72 ? -10.595 4.256 -15.357 1.00 67.12 72 ALA A CA 1
ATOM 561 C C . ALA A 1 72 ? -11.715 3.204 -15.288 1.00 67.12 72 ALA A C 1
ATOM 563 O O . ALA A 1 72 ? -12.891 3.548 -15.331 1.00 67.12 72 ALA A O 1
ATOM 564 N N . GLN A 1 73 ? -11.344 1.928 -15.146 1.00 65.69 73 GLN A N 1
ATOM 565 C CA . GLN A 1 73 ? -12.283 0.811 -15.002 1.00 65.69 73 GLN A CA 1
ATOM 566 C C . GLN A 1 73 ? -12.870 0.688 -13.588 1.00 65.69 73 GLN A C 1
ATOM 568 O O . GLN A 1 73 ? -13.926 0.085 -13.410 1.00 65.69 73 GLN A O 1
ATOM 573 N N . HIS A 1 74 ? -12.200 1.250 -12.579 1.00 63.16 74 HIS A N 1
ATOM 574 C CA . HIS A 1 74 ? -12.647 1.205 -11.189 1.00 63.16 74 HIS A CA 1
ATOM 575 C C . HIS A 1 74 ? -13.277 2.546 -10.795 1.00 63.16 74 HIS A C 1
ATOM 577 O O . HIS A 1 74 ? -12.705 3.603 -11.035 1.00 63.16 74 HIS A O 1
ATOM 583 N N . GLY A 1 75 ? -14.471 2.503 -10.194 1.00 63.69 75 GLY A N 1
ATOM 584 C CA . GLY A 1 75 ? -15.240 3.694 -9.816 1.00 63.69 75 GLY A CA 1
ATOM 585 C C . GLY A 1 75 ? -14.599 4.565 -8.720 1.00 63.69 75 GLY A C 1
ATOM 586 O O . GLY A 1 75 ? -13.414 4.465 -8.409 1.00 63.69 75 GLY A O 1
ATOM 587 N N . ALA A 1 76 ? -15.414 5.425 -8.097 1.00 64.56 76 ALA A N 1
ATOM 588 C CA . ALA A 1 76 ? -15.010 6.445 -7.119 1.00 64.56 76 ALA A CA 1
ATOM 589 C C . ALA A 1 76 ? -14.581 5.896 -5.733 1.00 64.56 76 ALA A C 1
ATOM 591 O O . ALA A 1 76 ? -15.065 6.353 -4.698 1.00 64.56 76 ALA A O 1
ATOM 592 N N . GLY A 1 77 ? -13.680 4.912 -5.699 1.00 73.69 77 GLY A N 1
ATOM 593 C CA . GLY A 1 77 ? -13.061 4.418 -4.470 1.00 73.69 77 GLY A CA 1
ATOM 594 C C . GLY A 1 77 ? -12.081 5.423 -3.858 1.00 73.69 77 GLY A C 1
ATOM 595 O O . GLY A 1 77 ? -11.606 6.358 -4.510 1.00 73.69 77 GLY A O 1
ATOM 596 N N . CYS A 1 78 ? -11.740 5.219 -2.589 1.00 86.12 78 CYS A N 1
ATOM 597 C CA . CYS A 1 78 ? -10.736 6.027 -1.900 1.00 86.12 78 CYS A CA 1
ATOM 598 C C . CYS A 1 78 ? -9.328 5.445 -2.084 1.00 86.12 78 CYS A C 1
ATOM 600 O O . CYS A 1 78 ? -9.150 4.238 -2.227 1.00 86.12 78 CYS A O 1
ATOM 602 N N . SER A 1 79 ? -8.301 6.298 -2.091 1.00 88.69 79 SER A N 1
ATOM 603 C CA . SER A 1 79 ? -6.919 5.814 -2.178 1.00 88.69 79 SER A CA 1
ATOM 604 C C . SER A 1 79 ? -6.563 5.055 -0.894 1.00 88.69 79 SER A C 1
ATOM 606 O O . SER A 1 79 ? -6.589 5.673 0.177 1.00 88.69 79 SER A O 1
ATOM 608 N N . PRO A 1 80 ? -6.156 3.775 -0.969 1.00 91.69 80 PRO A N 1
ATOM 609 C CA . PRO A 1 80 ? -5.834 2.986 0.219 1.00 91.69 80 PRO A CA 1
ATOM 610 C C . PRO A 1 80 ? -4.664 3.582 1.005 1.00 91.69 80 PRO A C 1
ATOM 612 O O . PRO A 1 80 ? -4.648 3.527 2.226 1.00 9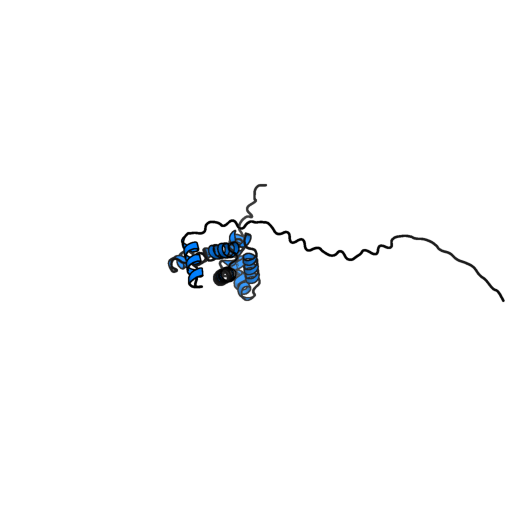1.69 80 PRO A O 1
ATOM 615 N N . ARG A 1 81 ? -3.737 4.274 0.330 1.00 91.38 81 ARG A N 1
ATOM 616 C CA . ARG A 1 81 ? -2.646 5.014 0.983 1.00 91.38 81 ARG A CA 1
ATOM 617 C C . ARG A 1 81 ? -3.145 6.133 1.892 1.00 91.38 81 ARG A C 1
ATOM 619 O O . ARG A 1 81 ? -2.613 6.324 2.975 1.00 91.38 81 ARG A O 1
ATOM 626 N N . VAL A 1 82 ? -4.150 6.885 1.436 1.00 90.19 82 VAL A N 1
ATOM 627 C CA . VAL A 1 82 ? -4.700 8.001 2.221 1.00 90.19 82 VAL A CA 1
ATOM 628 C C . VAL A 1 82 ? -5.457 7.453 3.421 1.00 90.19 82 VAL A C 1
ATOM 630 O O . VAL A 1 82 ? -5.266 7.951 4.523 1.00 90.19 82 VAL A O 1
ATOM 633 N N . ILE A 1 83 ? -6.266 6.407 3.226 1.00 92.38 83 ILE A N 1
ATOM 634 C CA . ILE A 1 83 ? -6.960 5.751 4.337 1.00 92.38 83 ILE A CA 1
ATOM 635 C C . ILE A 1 83 ? -5.971 5.145 5.328 1.00 92.38 83 ILE A C 1
ATOM 637 O O . ILE A 1 83 ? -6.171 5.315 6.520 1.00 92.38 83 ILE A O 1
ATOM 641 N N . TYR A 1 84 ? -4.891 4.512 4.869 1.00 94.06 84 TYR A N 1
ATOM 642 C CA . TYR A 1 84 ? -3.852 3.992 5.755 1.00 94.06 84 TYR A CA 1
ATOM 643 C C . TYR A 1 84 ? -3.254 5.101 6.633 1.00 94.06 84 TYR A C 1
ATOM 645 O O . TYR A 1 84 ? -3.178 4.949 7.852 1.00 94.06 84 TYR A O 1
ATOM 653 N N . SER A 1 85 ? -2.879 6.241 6.038 1.00 91.31 85 SER A N 1
ATOM 654 C CA . SER A 1 85 ? -2.363 7.386 6.797 1.00 91.31 85 SER A CA 1
ATOM 655 C C . SER A 1 85 ? -3.404 7.946 7.774 1.00 91.31 85 SER A C 1
ATOM 657 O O . SER A 1 85 ? -3.056 8.228 8.915 1.00 91.31 85 SER A O 1
ATOM 659 N N . LEU A 1 86 ? -4.671 8.072 7.359 1.00 90.94 86 LEU A N 1
ATOM 660 C CA . LEU A 1 86 ? -5.757 8.552 8.223 1.00 90.94 86 LEU A CA 1
ATOM 661 C C . LEU A 1 86 ? -6.038 7.589 9.380 1.00 90.94 86 LEU A C 1
ATOM 663 O O . LEU A 1 86 ? -6.109 8.023 10.518 1.00 90.94 86 LEU A O 1
ATOM 667 N N . ALA A 1 87 ? -6.155 6.290 9.110 1.00 92.00 87 ALA A N 1
ATOM 668 C CA . ALA A 1 87 ? -6.400 5.270 10.125 1.00 92.00 87 ALA A CA 1
ATOM 669 C C . ALA A 1 87 ? -5.230 5.143 11.106 1.00 92.00 87 ALA A C 1
ATOM 671 O O . ALA A 1 87 ? -5.449 4.862 12.276 1.00 92.00 87 ALA A O 1
ATOM 672 N N . THR A 1 88 ? -3.998 5.390 10.648 1.00 92.06 88 THR A N 1
ATOM 673 C CA . THR A 1 88 ? -2.827 5.472 11.533 1.00 92.06 88 THR A CA 1
ATOM 674 C C . THR A 1 88 ? -2.898 6.711 12.425 1.00 92.06 88 THR A C 1
ATOM 676 O O . THR A 1 88 ? -2.665 6.602 13.618 1.00 92.06 88 THR A O 1
ATOM 679 N N . ALA A 1 89 ? -3.243 7.876 11.866 1.00 89.44 89 ALA A N 1
ATOM 680 C CA . ALA A 1 89 ? -3.348 9.123 12.625 1.00 89.44 89 ALA A CA 1
ATOM 681 C C . ALA A 1 89 ? -4.533 9.143 13.608 1.00 89.44 89 ALA A C 1
ATOM 683 O O . ALA A 1 89 ? -4.482 9.849 14.606 1.00 89.44 89 ALA A O 1
ATOM 684 N N . LEU A 1 90 ? -5.600 8.402 13.304 1.00 90.69 90 LEU A N 1
ATOM 685 C CA . LEU A 1 90 ? -6.806 8.287 14.128 1.00 90.69 90 LEU A CA 1
ATOM 686 C C . LEU A 1 90 ? -6.807 7.048 15.034 1.00 90.69 90 LEU A C 1
ATOM 688 O O . LEU A 1 90 ? -7.815 6.811 15.690 1.00 90.69 90 LEU A O 1
ATOM 692 N N . GLU A 1 91 ? -5.734 6.250 15.024 1.00 92.81 91 GLU A N 1
ATOM 693 C CA . GLU A 1 91 ? -5.608 5.021 15.825 1.00 92.81 91 GLU A CA 1
ATOM 694 C C . GLU A 1 91 ? -6.795 4.054 15.627 1.00 92.81 91 GLU A C 1
ATOM 696 O O . GLU A 1 91 ? -7.417 3.571 16.565 1.00 92.81 91 GLU A O 1
ATOM 701 N N . ILE A 1 92 ? -7.149 3.796 14.360 1.00 94.06 92 ILE A N 1
ATOM 702 C CA . ILE A 1 92 ? -8.191 2.832 13.974 1.00 94.06 92 ILE A CA 1
ATOM 703 C C . ILE A 1 92 ? -7.511 1.601 13.364 1.00 94.06 92 ILE A C 1
ATOM 705 O O . ILE A 1 92 ? -7.423 1.462 12.138 1.00 94.06 92 ILE A O 1
ATOM 709 N N . GLU A 1 93 ? -7.021 0.693 14.209 1.00 94.69 93 GLU A N 1
ATOM 710 C CA . GLU A 1 93 ? -6.241 -0.486 13.803 1.00 94.69 93 GLU A CA 1
ATOM 711 C C . GLU A 1 93 ? -6.939 -1.354 12.751 1.00 94.69 93 GLU A C 1
ATOM 713 O O . GLU A 1 93 ? -6.300 -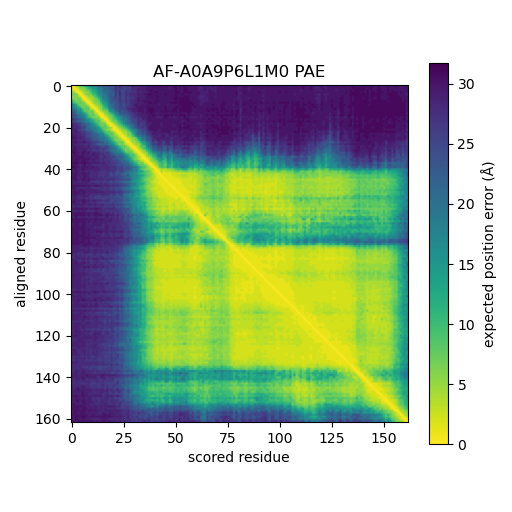1.653 11.739 1.00 94.69 93 GLU A O 1
ATOM 718 N N . PRO A 1 94 ? -8.234 -1.714 12.886 1.00 94.50 94 PRO A N 1
ATOM 719 C CA . PRO A 1 94 ? -8.877 -2.591 11.910 1.00 94.50 94 PRO A CA 1
ATOM 720 C C . PRO A 1 94 ? -8.878 -1.982 10.505 1.00 94.50 94 PRO A C 1
ATOM 722 O O . PRO A 1 94 ? -8.652 -2.670 9.511 1.00 94.50 94 PRO A O 1
ATOM 725 N N . LEU A 1 95 ? -9.078 -0.665 10.415 1.00 93.75 95 LEU A N 1
ATOM 726 C CA . LEU A 1 95 ? -9.094 0.043 9.141 1.00 93.75 95 LEU A CA 1
ATOM 727 C C . LEU A 1 95 ? -7.688 0.207 8.561 1.00 93.75 95 LEU A C 1
ATOM 729 O O . LEU A 1 95 ? -7.499 0.087 7.347 1.00 93.75 95 LEU A O 1
ATOM 733 N N . ARG A 1 96 ? -6.701 0.464 9.424 1.00 94.50 96 ARG A N 1
ATOM 734 C CA . ARG A 1 96 ? -5.289 0.513 9.040 1.00 94.50 96 ARG A CA 1
ATOM 735 C C . ARG A 1 96 ? -4.861 -0.819 8.428 1.00 94.50 96 ARG A C 1
ATOM 737 O O . ARG A 1 96 ? -4.254 -0.824 7.358 1.00 94.50 96 ARG A O 1
ATOM 744 N N . ASP A 1 97 ? -5.218 -1.929 9.061 1.00 95.12 97 ASP A N 1
ATOM 745 C CA . ASP A 1 97 ? -4.830 -3.266 8.621 1.00 95.12 97 ASP A CA 1
ATOM 746 C C . ASP A 1 97 ? -5.554 -3.661 7.321 1.00 95.12 97 ASP A C 1
ATOM 748 O O . ASP A 1 97 ? -4.933 -4.212 6.409 1.00 95.12 97 ASP A O 1
ATOM 752 N N . LEU A 1 98 ? -6.833 -3.288 7.164 1.00 95.06 98 LEU A N 1
ATOM 753 C CA . LEU A 1 98 ? -7.560 -3.425 5.894 1.00 95.06 98 LEU A CA 1
ATOM 754 C C . LEU A 1 98 ? -6.872 -2.663 4.755 1.00 95.06 98 LEU A C 1
ATOM 756 O O . LEU A 1 98 ? -6.671 -3.216 3.672 1.00 95.06 98 LEU A O 1
ATOM 760 N N . ALA A 1 99 ? -6.477 -1.411 4.996 1.00 94.81 99 ALA A N 1
ATOM 761 C CA . ALA A 1 99 ? -5.783 -0.604 3.999 1.00 94.81 99 ALA A CA 1
ATOM 762 C C . ALA A 1 99 ? -4.391 -1.167 3.671 1.00 94.81 99 ALA A C 1
ATOM 764 O O . ALA A 1 99 ? -3.993 -1.183 2.506 1.00 94.81 99 ALA A O 1
ATOM 765 N N . LEU A 1 100 ? -3.659 -1.668 4.669 1.00 95.12 100 LEU A N 1
ATOM 766 C CA . LEU A 1 100 ? -2.360 -2.312 4.469 1.00 95.12 100 LEU A CA 1
ATOM 767 C C . LEU A 1 100 ? -2.484 -3.576 3.614 1.00 95.12 100 LEU A C 1
ATOM 769 O O . LEU A 1 100 ? -1.699 -3.765 2.683 1.00 95.12 100 LEU A O 1
ATOM 773 N N . ASN A 1 101 ? -3.482 -4.415 3.893 1.00 94.94 101 ASN A N 1
ATOM 774 C CA . ASN A 1 101 ? -3.746 -5.633 3.130 1.00 94.94 101 ASN A CA 1
ATOM 775 C C . ASN A 1 101 ? -4.136 -5.325 1.681 1.00 94.94 101 ASN A C 1
ATOM 777 O O . ASN A 1 101 ? -3.646 -5.974 0.756 1.00 94.94 101 ASN A O 1
ATOM 781 N N . ASP A 1 102 ? -4.956 -4.296 1.469 1.00 94.38 102 ASP A N 1
ATOM 782 C CA . ASP A 1 102 ? -5.304 -3.830 0.130 1.00 94.38 102 ASP A CA 1
ATOM 783 C C . ASP A 1 102 ? -4.067 -3.334 -0.639 1.00 94.38 102 ASP A C 1
ATOM 785 O O . ASP A 1 102 ? -3.847 -3.755 -1.776 1.00 94.38 102 ASP A O 1
ATOM 789 N N . ILE A 1 103 ? -3.198 -2.533 -0.007 1.00 94.31 103 ILE A N 1
ATOM 790 C CA . ILE A 1 103 ? -1.921 -2.102 -0.603 1.00 94.31 103 ILE A CA 1
ATOM 791 C C . ILE A 1 103 ? -1.061 -3.318 -0.957 1.00 94.31 103 ILE A C 1
ATOM 793 O O . ILE A 1 103 ? -0.577 -3.403 -2.086 1.00 94.31 103 ILE A O 1
ATOM 797 N N . ARG A 1 104 ? -0.903 -4.271 -0.029 1.00 93.62 104 ARG A N 1
ATOM 798 C CA . ARG A 1 104 ? -0.140 -5.510 -0.243 1.00 93.62 104 ARG A CA 1
ATOM 799 C C . ARG A 1 104 ? -0.653 -6.277 -1.462 1.00 93.62 104 ARG A C 1
ATOM 801 O O . ARG A 1 104 ? 0.148 -6.663 -2.304 1.00 93.62 104 ARG A O 1
ATOM 808 N N . SER A 1 105 ? -1.971 -6.438 -1.594 1.00 92.06 105 SER A N 1
ATOM 809 C CA . SER A 1 105 ? -2.591 -7.154 -2.721 1.00 92.06 105 SER A CA 1
ATOM 810 C C . SER A 1 105 ? -2.351 -6.494 -4.086 1.00 92.06 105 SER A C 1
ATOM 812 O O . SER A 1 105 ? -2.373 -7.160 -5.119 1.00 92.06 105 SER A O 1
ATOM 814 N N . LYS A 1 106 ? -2.121 -5.176 -4.097 1.00 91.25 106 LYS A N 1
ATOM 815 C CA . LYS A 1 106 ? -1.960 -4.366 -5.311 1.00 91.25 106 LYS A CA 1
ATOM 816 C C . LYS A 1 106 ? -0.499 -4.193 -5.730 1.00 91.25 106 LYS A C 1
ATOM 818 O O . LYS A 1 106 ? -0.228 -3.694 -6.831 1.00 91.25 106 LYS A O 1
ATOM 823 N N . ILE A 1 107 ? 0.439 -4.605 -4.879 1.00 91.69 107 ILE A N 1
ATOM 824 C CA . ILE A 1 107 ? 1.858 -4.657 -5.209 1.00 91.69 107 ILE A CA 1
ATOM 825 C C . ILE A 1 107 ? 2.117 -5.861 -6.115 1.00 91.69 107 ILE A C 1
ATOM 827 O O . ILE A 1 107 ? 1.678 -6.980 -5.874 1.00 91.69 107 ILE A O 1
ATOM 831 N N . THR A 1 108 ? 2.846 -5.606 -7.189 1.00 89.75 108 THR A N 1
ATOM 832 C CA . THR A 1 108 ? 3.230 -6.566 -8.219 1.00 89.75 108 THR A CA 1
ATOM 833 C C . THR A 1 108 ? 4.724 -6.405 -8.494 1.00 89.75 108 THR A C 1
ATOM 835 O O . THR A 1 108 ? 5.266 -5.319 -8.274 1.00 89.75 108 THR A O 1
ATOM 838 N N . PRO A 1 109 ? 5.412 -7.409 -9.058 1.00 86.38 109 PRO A N 1
ATOM 839 C CA . PRO A 1 109 ? 6.843 -7.280 -9.345 1.00 86.38 109 PRO A CA 1
ATOM 840 C C . PRO A 1 109 ? 7.180 -6.138 -10.323 1.00 86.38 109 PRO A C 1
ATOM 842 O O . PRO A 1 109 ? 8.321 -5.694 -10.368 1.00 86.38 109 PRO A O 1
ATOM 845 N N . LYS A 1 110 ? 6.193 -5.620 -11.074 1.00 86.50 110 LYS A N 1
A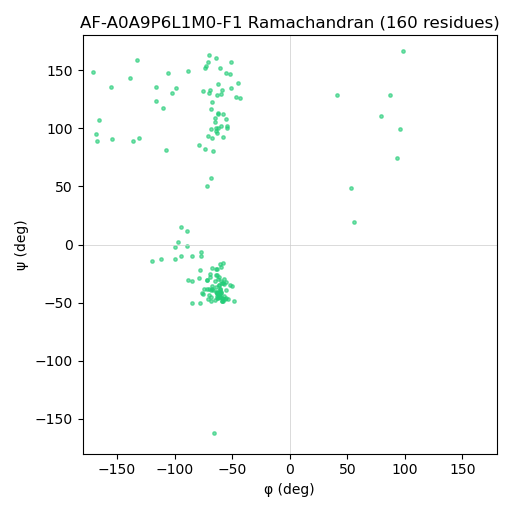TOM 846 C CA . LYS A 1 110 ? 6.354 -4.457 -11.963 1.00 86.50 110 LYS A CA 1
ATOM 847 C C . LYS A 1 110 ? 6.340 -3.110 -11.239 1.00 86.50 110 LYS A C 1
ATOM 849 O O . LYS A 1 110 ? 6.908 -2.162 -11.760 1.00 86.50 110 LYS A O 1
ATOM 854 N N . ASN A 1 111 ? 5.646 -2.998 -10.104 1.00 89.19 111 ASN A N 1
ATOM 855 C CA . ASN A 1 111 ? 5.541 -1.738 -9.360 1.00 89.19 111 ASN A CA 1
ATOM 856 C C . ASN A 1 111 ? 6.274 -1.763 -8.013 1.00 89.19 111 ASN A C 1
ATOM 858 O O . ASN A 1 111 ? 6.485 -0.695 -7.444 1.00 89.19 111 ASN A O 1
ATOM 862 N N . LEU A 1 112 ? 6.697 -2.938 -7.535 1.00 90.38 112 LEU A N 1
ATOM 863 C CA . LEU A 1 112 ? 7.309 -3.149 -6.224 1.00 90.38 112 LEU A CA 1
ATOM 864 C C . LEU A 1 112 ? 8.424 -2.146 -5.920 1.00 90.38 112 LEU A C 1
ATOM 866 O O . LEU A 1 112 ? 8.408 -1.516 -4.869 1.00 90.38 112 LEU A O 1
ATOM 870 N N . ILE A 1 113 ? 9.354 -1.959 -6.853 1.00 89.56 113 ILE A N 1
ATOM 871 C CA . ILE A 1 113 ? 10.510 -1.082 -6.668 1.00 89.56 113 ILE A CA 1
ATOM 872 C C . ILE A 1 113 ? 10.093 0.391 -6.611 1.00 89.56 113 ILE A C 1
ATOM 874 O O . ILE A 1 113 ? 10.436 1.094 -5.661 1.00 89.56 113 ILE A O 1
ATOM 878 N N . SER A 1 114 ? 9.269 0.844 -7.560 1.00 89.25 114 SER A N 1
ATOM 879 C CA . SER A 1 114 ? 8.714 2.207 -7.541 1.00 89.25 114 SER A CA 1
ATOM 880 C C . SER A 1 114 ? 7.905 2.514 -6.270 1.00 89.25 114 SER A C 1
ATOM 882 O O . SER A 1 114 ? 7.885 3.646 -5.786 1.00 89.25 114 SER A O 1
ATOM 884 N N . GLU A 1 115 ? 7.236 1.501 -5.718 1.00 91.56 115 GLU A N 1
ATOM 885 C CA . GLU A 1 115 ? 6.438 1.591 -4.500 1.00 91.56 115 GLU A CA 1
ATOM 886 C C . GLU A 1 115 ? 7.319 1.621 -3.244 1.00 91.56 115 GLU A C 1
ATOM 888 O O . GLU A 1 115 ? 7.060 2.439 -2.356 1.00 91.56 115 GLU A O 1
ATOM 893 N N . LEU A 1 116 ? 8.370 0.795 -3.201 1.00 91.25 116 LEU A N 1
ATOM 894 C CA . LEU A 1 116 ? 9.336 0.702 -2.103 1.00 91.25 116 LEU A CA 1
ATOM 895 C C . LEU A 1 116 ? 10.119 2.003 -1.908 1.00 91.25 116 LEU A C 1
ATOM 897 O O . LEU A 1 116 ? 10.285 2.466 -0.785 1.00 91.25 116 LEU A O 1
ATOM 901 N N . PHE A 1 117 ? 10.540 2.638 -3.001 1.00 88.94 117 PHE A N 1
ATOM 902 C CA . PHE A 1 117 ? 11.257 3.918 -2.959 1.00 88.94 117 PHE A CA 1
ATOM 903 C C . PHE A 1 117 ? 10.329 5.139 -2.996 1.00 88.94 117 PHE A C 1
ATOM 905 O O . PHE A 1 117 ? 10.769 6.276 -3.174 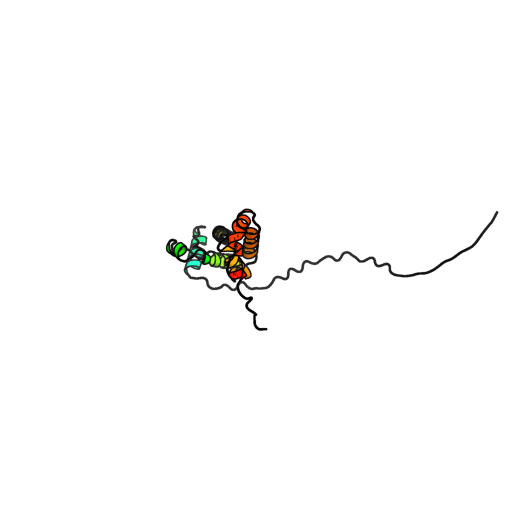1.00 88.94 117 PHE A O 1
ATOM 912 N N . SER A 1 118 ? 9.021 4.939 -2.828 1.00 89.38 118 SER A N 1
ATOM 913 C CA . SER A 1 118 ? 8.080 6.050 -2.797 1.00 89.38 118 SER A CA 1
ATOM 914 C C . SER A 1 118 ? 8.176 6.838 -1.486 1.00 89.38 118 SER A C 1
ATOM 916 O O . SER A 1 118 ? 8.392 6.291 -0.404 1.00 89.38 118 SER A O 1
ATOM 918 N N . ARG A 1 119 ? 7.846 8.136 -1.544 1.00 88.81 119 ARG A N 1
ATOM 919 C CA . ARG A 1 119 ? 7.675 8.985 -0.346 1.00 88.81 119 ARG A CA 1
ATOM 920 C C . ARG A 1 119 ? 6.604 8.461 0.627 1.00 88.81 119 ARG A C 1
ATOM 922 O O . ARG A 1 119 ? 6.462 8.966 1.738 1.00 88.81 119 ARG A O 1
ATOM 929 N N . PHE A 1 120 ? 5.748 7.542 0.182 1.00 89.75 120 PHE A N 1
ATOM 930 C CA . PHE A 1 120 ? 4.760 6.909 1.048 1.00 89.75 120 PHE A CA 1
ATOM 931 C C . PHE A 1 120 ? 5.418 5.829 1.912 1.00 89.75 120 PHE A C 1
ATOM 933 O O . PHE A 1 120 ? 5.285 5.880 3.130 1.00 89.75 120 PHE A O 1
ATOM 940 N N . ALA A 1 121 ? 6.189 4.928 1.301 1.00 91.00 121 ALA A N 1
ATOM 941 C CA . ALA A 1 121 ? 6.951 3.909 2.019 1.00 91.00 121 ALA A CA 1
ATOM 942 C C . ALA A 1 121 ? 7.966 4.534 2.988 1.00 91.00 121 ALA A C 1
ATOM 944 O O . ALA A 1 121 ? 8.054 4.114 4.137 1.00 91.00 121 ALA A O 1
ATOM 945 N N . SER A 1 122 ? 8.634 5.622 2.584 1.00 90.69 122 SER A N 1
ATOM 946 C CA . SER A 1 122 ? 9.603 6.321 3.443 1.00 90.69 122 SER A CA 1
ATOM 947 C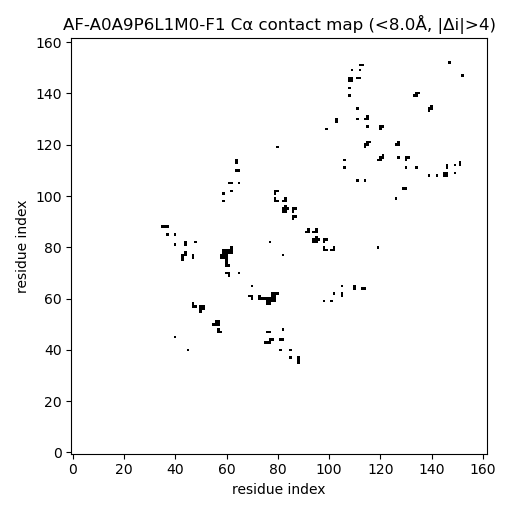 C . SER A 1 122 ? 8.998 6.938 4.713 1.00 90.69 122 SER A C 1
ATOM 949 O O . SER A 1 122 ? 9.728 7.242 5.647 1.00 90.69 122 SER A O 1
ATOM 951 N N . ARG A 1 123 ? 7.681 7.183 4.742 1.00 89.56 123 ARG A N 1
ATOM 952 C CA . ARG A 1 123 ? 6.968 7.767 5.893 1.00 89.56 123 ARG A CA 1
ATOM 953 C C . ARG A 1 123 ? 6.244 6.731 6.746 1.00 89.56 123 ARG A C 1
ATOM 955 O O . ARG A 1 123 ? 5.782 7.058 7.832 1.00 89.56 123 ARG A O 1
ATOM 962 N N . HIS A 1 124 ? 6.106 5.508 6.249 1.00 91.44 124 HIS A N 1
ATOM 963 C CA . HIS A 1 124 ? 5.345 4.455 6.901 1.00 91.44 124 HIS A CA 1
ATOM 964 C C . HIS A 1 124 ? 6.191 3.188 6.955 1.00 91.44 124 HIS A C 1
ATOM 966 O O . HIS A 1 124 ? 6.160 2.363 6.044 1.00 91.44 124 HIS A O 1
ATOM 972 N N . GLU A 1 125 ? 6.924 3.021 8.054 1.00 92.25 125 GLU A N 1
ATOM 973 C CA . GLU A 1 125 ? 7.881 1.926 8.232 1.00 92.25 125 GLU A CA 1
ATOM 974 C C . GLU A 1 125 ? 7.249 0.540 8.028 1.00 92.25 125 GLU A C 1
ATOM 976 O O . GLU A 1 125 ? 7.838 -0.325 7.387 1.00 92.25 125 GLU A O 1
ATOM 981 N N . ALA A 1 126 ? 6.016 0.332 8.500 1.00 92.25 126 ALA A N 1
ATOM 982 C CA . ALA A 1 126 ? 5.292 -0.924 8.297 1.00 92.25 126 ALA A CA 1
ATOM 983 C C . ALA A 1 126 ? 5.043 -1.240 6.808 1.00 92.25 126 ALA A C 1
ATOM 985 O O . ALA A 1 126 ? 5.108 -2.401 6.407 1.00 92.25 126 ALA A O 1
ATOM 986 N N . ILE A 1 127 ? 4.812 -0.218 5.977 1.00 93.69 127 ILE A N 1
ATOM 987 C CA . ILE A 1 127 ? 4.649 -0.379 4.527 1.00 93.69 127 ILE A CA 1
ATOM 988 C C . ILE A 1 127 ? 5.987 -0.742 3.884 1.00 93.69 127 ILE A C 1
ATOM 990 O O . ILE A 1 127 ? 6.039 -1.697 3.112 1.00 93.69 127 ILE A O 1
ATOM 994 N N . ALA A 1 128 ? 7.062 -0.028 4.233 1.00 93.19 128 ALA A N 1
ATOM 995 C CA . ALA A 1 128 ? 8.400 -0.314 3.718 1.00 93.19 128 ALA A CA 1
ATOM 996 C C . ALA A 1 128 ? 8.859 -1.729 4.098 1.00 93.19 128 ALA A C 1
ATOM 998 O O . ALA A 1 128 ? 9.322 -2.481 3.244 1.00 93.19 128 ALA A O 1
ATOM 999 N N . ARG A 1 129 ? 8.656 -2.132 5.359 1.00 94.38 129 ARG A N 1
ATOM 1000 C CA . ARG A 1 129 ? 8.960 -3.484 5.844 1.00 94.38 129 ARG A CA 1
ATOM 1001 C C . ARG A 1 129 ? 8.190 -4.543 5.057 1.00 94.38 129 ARG A C 1
ATOM 1003 O O . ARG A 1 129 ? 8.803 -5.473 4.547 1.00 94.38 129 ARG A O 1
ATOM 1010 N N . MET A 1 130 ? 6.881 -4.360 4.886 1.00 94.62 130 MET A N 1
ATOM 1011 C CA . MET A 1 130 ? 6.047 -5.272 4.102 1.00 94.62 130 MET A CA 1
ATOM 1012 C C . MET A 1 130 ? 6.517 -5.384 2.642 1.00 94.62 130 MET A C 1
ATOM 1014 O O . MET A 1 130 ? 6.548 -6.477 2.085 1.00 94.62 130 MET A O 1
ATOM 1018 N N . GLN A 1 131 ? 6.918 -4.278 2.017 1.00 92.88 131 GLN A N 1
ATOM 1019 C CA . GLN A 1 131 ? 7.447 -4.284 0.651 1.00 92.88 131 GLN A CA 1
ATOM 1020 C C . GLN A 1 131 ? 8.817 -4.972 0.560 1.00 92.88 131 GLN A C 1
ATOM 1022 O O . GLN A 1 131 ? 9.057 -5.724 -0.382 1.00 92.88 131 GLN A O 1
ATOM 1027 N N . CYS A 1 132 ? 9.697 -4.774 1.546 1.00 91.75 132 CYS A N 1
ATOM 1028 C CA . CYS A 1 132 ? 10.957 -5.509 1.650 1.00 91.75 132 CYS A CA 1
ATOM 1029 C C . CYS A 1 132 ? 10.711 -7.016 1.789 1.00 91.75 132 CYS A C 1
ATOM 1031 O O . CYS A 1 132 ? 11.336 -7.798 1.082 1.00 91.75 132 CYS A O 1
ATOM 1033 N N . GLU A 1 133 ? 9.775 -7.432 2.644 1.00 92.06 133 GLU A N 1
ATOM 1034 C CA . GLU A 1 133 ? 9.387 -8.842 2.786 1.00 92.06 133 GLU A CA 1
ATOM 1035 C C . GLU A 1 133 ? 8.915 -9.433 1.452 1.00 92.06 133 GLU A C 1
ATOM 1037 O O . GLU A 1 133 ? 9.364 -10.513 1.072 1.00 92.06 133 GLU A O 1
ATOM 1042 N N . LEU A 1 134 ? 8.087 -8.701 0.696 1.00 89.19 134 LEU A N 1
ATOM 1043 C CA . LEU A 1 134 ? 7.673 -9.116 -0.649 1.00 89.19 134 LEU A CA 1
ATOM 1044 C C . LEU A 1 134 ? 8.859 -9.242 -1.613 1.00 89.19 134 LEU A C 1
ATOM 1046 O O . LEU A 1 134 ? 8.849 -10.118 -2.469 1.00 89.19 134 LEU A O 1
ATOM 1050 N N . MET A 1 135 ? 9.886 -8.401 -1.488 1.00 85.44 135 MET A N 1
ATOM 1051 C CA . MET A 1 135 ? 11.088 -8.489 -2.324 1.00 85.44 135 MET A CA 1
ATOM 1052 C C . MET A 1 135 ? 11.914 -9.751 -2.037 1.00 85.44 135 MET A C 1
ATOM 1054 O O . MET A 1 135 ? 12.485 -10.327 -2.962 1.00 85.44 135 MET A O 1
ATOM 1058 N N . TYR A 1 136 ? 11.968 -10.186 -0.775 1.00 83.94 136 TYR A N 1
ATOM 1059 C CA . TYR A 1 136 ? 12.676 -11.403 -0.364 1.00 83.94 136 TYR A CA 1
ATOM 1060 C C . TYR A 1 136 ? 11.845 -12.681 -0.519 1.00 83.94 136 TYR A C 1
ATOM 1062 O O . TYR A 1 136 ? 12.391 -13.782 -0.403 1.00 83.94 136 TYR A O 1
ATOM 1070 N N . ASP A 1 137 ? 10.546 -12.568 -0.801 1.00 86.81 137 ASP A N 1
ATOM 1071 C CA . ASP A 1 137 ? 9.705 -13.725 -1.070 1.00 86.81 137 ASP A CA 1
ATOM 1072 C C . ASP A 1 137 ? 10.184 -14.458 -2.337 1.00 86.81 137 ASP A C 1
ATOM 1074 O O . ASP A 1 137 ? 10.348 -13.884 -3.420 1.00 86.81 137 ASP A O 1
ATOM 1078 N N . LYS A 1 138 ? 10.377 -15.775 -2.208 1.00 69.50 138 LYS A N 1
ATOM 1079 C CA . LYS A 1 138 ? 10.824 -16.666 -3.286 1.00 69.50 138 LYS A CA 1
ATOM 1080 C C . LYS A 1 138 ? 9.919 -16.575 -4.516 1.00 69.50 138 LYS A C 1
ATOM 1082 O O . LYS A 1 138 ? 10.407 -16.711 -5.637 1.00 69.50 138 LYS A O 1
ATOM 1087 N N . SER A 1 139 ? 8.625 -16.315 -4.316 1.00 72.75 139 SER A N 1
ATOM 1088 C CA . SER A 1 139 ? 7.652 -16.150 -5.403 1.00 72.75 139 SER A CA 1
ATOM 1089 C C . SER A 1 139 ? 7.958 -14.932 -6.295 1.00 72.75 139 SER A C 1
ATOM 1091 O O . SER A 1 139 ? 7.827 -14.990 -7.521 1.00 72.75 139 SER A O 1
ATOM 1093 N N . GLN A 1 140 ? 8.439 -13.840 -5.698 1.00 69.12 140 GLN A N 1
ATOM 1094 C CA . GLN A 1 140 ? 8.776 -12.601 -6.397 1.00 69.12 140 GLN A CA 1
ATOM 1095 C C . GLN A 1 140 ? 10.193 -12.641 -6.970 1.00 69.12 140 GLN A C 1
ATOM 1097 O O . GLN A 1 140 ? 10.428 -12.111 -8.056 1.00 69.12 140 GLN A O 1
ATOM 1102 N N . LEU A 1 141 ? 11.121 -13.350 -6.319 1.00 68.81 141 LEU A N 1
ATOM 1103 C CA . LEU A 1 141 ? 12.479 -13.569 -6.831 1.00 68.81 141 LEU A CA 1
ATOM 1104 C C . LEU A 1 141 ? 12.502 -14.320 -8.173 1.00 68.81 141 LEU A C 1
ATOM 1106 O O . LEU A 1 141 ? 13.377 -14.062 -8.999 1.00 68.81 141 LEU A O 1
ATOM 1110 N N . ALA A 1 142 ? 11.507 -15.165 -8.465 1.00 76.38 142 ALA A N 1
ATOM 1111 C CA . ALA A 1 142 ? 11.334 -15.744 -9.805 1.00 76.38 142 ALA A CA 1
ATOM 1112 C C . ALA A 1 142 ? 11.190 -14.659 -10.900 1.00 76.38 142 ALA A C 1
ATOM 1114 O O . ALA A 1 142 ? 11.629 -14.823 -12.043 1.00 76.38 142 ALA A O 1
ATOM 1115 N N . HIS A 1 143 ? 10.650 -13.499 -10.528 1.00 82.06 143 HIS A N 1
ATOM 1116 C CA . HIS A 1 143 ? 10.473 -12.325 -11.375 1.00 82.06 143 HIS A CA 1
ATOM 1117 C C . HIS A 1 143 ? 11.623 -11.312 -11.249 1.00 82.06 143 HIS A C 1
ATOM 1119 O O . HIS A 1 143 ? 11.504 -10.190 -11.743 1.00 82.06 143 HIS A O 1
ATOM 1125 N N . TRP A 1 144 ? 12.770 -11.693 -10.665 1.00 83.25 144 TRP A N 1
ATOM 1126 C CA . TRP A 1 144 ? 13.947 -10.823 -10.509 1.00 83.25 144 TRP A CA 1
ATOM 1127 C C . TRP A 1 144 ? 14.366 -10.131 -11.812 1.00 83.25 144 TRP A C 1
ATOM 1129 O O . TRP A 1 144 ? 14.765 -8.969 -11.829 1.00 83.25 144 TRP A O 1
ATOM 1139 N N . HIS A 1 145 ? 14.226 -10.823 -12.942 1.00 82.88 145 HIS A N 1
ATOM 1140 C CA . HIS A 1 145 ? 14.546 -10.288 -14.262 1.00 82.88 145 HIS A CA 1
ATOM 1141 C C . HIS A 1 145 ? 13.668 -9.096 -14.695 1.00 82.88 145 HIS A C 1
ATOM 1143 O O . HIS A 1 145 ? 14.082 -8.358 -15.593 1.00 82.88 145 HIS A O 1
ATOM 1149 N N . ILE A 1 146 ? 12.482 -8.930 -14.100 1.00 85.00 146 ILE A N 1
ATOM 1150 C CA . ILE A 1 146 ? 11.592 -7.768 -14.255 1.00 85.00 146 ILE A CA 1
ATOM 1151 C C . ILE A 1 146 ? 12.033 -6.676 -13.280 1.00 85.00 146 ILE A C 1
ATOM 1153 O O . ILE A 1 146 ? 12.291 -5.555 -13.702 1.00 85.00 146 ILE A O 1
ATOM 1157 N N . ILE A 1 147 ? 12.208 -7.038 -12.006 1.00 82.75 147 ILE A N 1
ATOM 1158 C CA . ILE A 1 147 ? 12.587 -6.128 -10.914 1.00 82.75 147 ILE A CA 1
ATOM 1159 C C . ILE A 1 147 ? 13.894 -5.386 -11.227 1.00 82.75 147 ILE A C 1
ATOM 1161 O O . ILE A 1 147 ? 13.961 -4.166 -11.102 1.00 82.75 147 ILE A O 1
ATOM 1165 N N . ARG A 1 148 ? 14.929 -6.097 -11.694 1.00 84.00 148 ARG A N 1
ATOM 1166 C CA . ARG A 1 1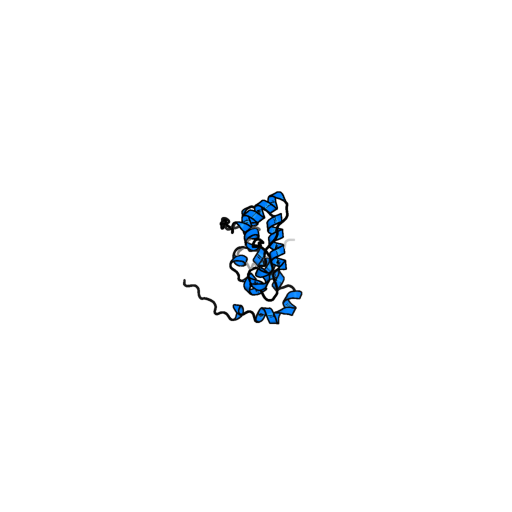48 ? 16.244 -5.509 -12.016 1.00 84.00 148 ARG A CA 1
ATOM 1167 C C . ARG A 1 148 ? 16.230 -4.562 -13.216 1.00 84.00 148 ARG A C 1
ATOM 1169 O O . ARG A 1 148 ? 17.182 -3.822 -13.420 1.00 84.00 148 ARG A O 1
ATOM 1176 N N . ARG A 1 149 ? 15.212 -4.671 -14.075 1.00 84.00 149 ARG A N 1
ATOM 1177 C CA . ARG A 1 149 ? 15.059 -3.835 -15.274 1.00 84.00 149 ARG A CA 1
ATOM 1178 C C . ARG A 1 149 ? 14.278 -2.557 -14.983 1.00 84.00 149 ARG A C 1
ATOM 1180 O O . ARG A 1 149 ? 14.080 -1.769 -15.903 1.00 84.00 149 ARG A O 1
ATOM 1187 N N . ASP A 1 150 ? 13.825 -2.364 -13.744 1.00 81.06 150 ASP A N 1
ATOM 1188 C CA . ASP A 1 150 ? 13.166 -1.129 -13.344 1.00 81.06 150 ASP A CA 1
ATOM 1189 C C . ASP A 1 150 ? 14.127 0.061 -13.552 1.00 81.06 150 ASP A C 1
ATOM 1191 O O . ASP A 1 150 ? 15.284 0.002 -13.115 1.00 81.06 150 ASP A O 1
ATOM 1195 N N . PRO A 1 151 ? 13.688 1.132 -14.236 1.00 81.25 151 PRO A N 1
ATOM 1196 C CA . PRO A 1 151 ? 14.535 2.281 -14.535 1.00 81.25 151 PRO A CA 1
ATOM 1197 C C . PRO A 1 151 ? 15.086 2.973 -13.285 1.00 81.25 151 PRO A C 1
ATOM 1199 O O . PRO A 1 151 ? 16.101 3.659 -13.399 1.00 81.25 151 PRO A O 1
ATOM 1202 N N . ILE A 1 152 ? 14.489 2.778 -12.100 1.00 79.00 152 ILE A N 1
ATOM 1203 C CA . ILE A 1 152 ? 14.998 3.381 -10.862 1.00 79.00 152 ILE A CA 1
ATOM 1204 C C . ILE A 1 152 ? 16.440 2.952 -10.557 1.00 79.00 152 ILE A C 1
ATOM 1206 O O . ILE A 1 152 ? 17.207 3.752 -10.034 1.00 79.00 152 ILE A O 1
ATOM 1210 N N . TRP A 1 153 ? 16.832 1.721 -10.910 1.00 73.06 153 TRP A N 1
ATOM 1211 C CA . TRP A 1 153 ? 18.186 1.211 -10.658 1.00 73.06 153 TRP A CA 1
ATOM 1212 C C . TRP A 1 153 ? 19.246 1.892 -11.520 1.00 73.06 153 TRP A C 1
ATOM 1214 O O . TRP A 1 153 ? 20.420 1.908 -11.169 1.00 73.06 153 TRP A O 1
ATOM 1224 N N . SER A 1 154 ? 18.827 2.410 -12.673 1.00 72.69 154 SER A N 1
ATOM 1225 C CA . SER A 1 154 ? 19.690 3.110 -13.626 1.00 72.69 154 SER A CA 1
ATOM 1226 C C . SER A 1 154 ? 19.566 4.630 -13.506 1.00 72.69 154 SER A C 1
ATOM 1228 O O . SER A 1 154 ? 20.238 5.354 -14.240 1.00 72.69 154 SER A O 1
ATOM 1230 N N . ALA A 1 155 ? 18.694 5.127 -12.622 1.00 71.62 155 ALA A N 1
ATOM 1231 C CA . ALA A 1 155 ? 18.526 6.552 -12.415 1.00 71.62 155 ALA A CA 1
ATOM 1232 C C . ALA A 1 155 ? 19.782 7.116 -11.727 1.00 71.62 155 ALA A C 1
ATOM 1234 O O . ALA A 1 155 ? 20.255 6.530 -10.749 1.00 71.62 155 ALA A O 1
ATOM 1235 N N . PRO A 1 156 ? 20.340 8.243 -12.208 1.00 70.81 156 PRO A N 1
ATOM 1236 C CA . PRO A 1 156 ? 21.444 8.893 -11.521 1.00 70.81 156 PRO A CA 1
ATOM 1237 C C . PRO A 1 156 ? 20.993 9.258 -10.106 1.00 70.81 156 PRO A C 1
ATOM 1239 O O . PRO A 1 156 ? 19.902 9.803 -9.919 1.00 70.81 156 PRO A O 1
ATOM 1242 N N . VAL A 1 157 ? 21.824 8.937 -9.111 1.00 67.69 157 VAL A N 1
ATOM 1243 C CA . VAL A 1 157 ? 21.578 9.339 -7.724 1.00 67.69 157 VAL A CA 1
ATOM 1244 C C . VAL A 1 157 ? 21.486 10.858 -7.720 1.00 67.69 157 VAL A C 1
ATOM 1246 O O . VAL A 1 157 ? 22.461 11.543 -8.027 1.00 67.69 157 VAL A O 1
ATOM 1249 N N . VAL A 1 158 ? 20.291 11.381 -7.447 1.00 65.25 158 VAL A N 1
ATOM 1250 C CA . VAL A 1 158 ? 20.067 12.821 -7.360 1.00 65.25 158 VAL A CA 1
ATOM 1251 C C . VAL A 1 158 ? 20.878 13.301 -6.162 1.00 65.25 158 VAL A C 1
ATOM 1253 O O . VAL A 1 158 ? 20.526 13.014 -5.020 1.00 65.25 158 VAL A O 1
ATOM 1256 N N . SER A 1 159 ? 22.004 13.963 -6.420 1.00 55.03 159 SER A N 1
ATOM 1257 C CA . SER A 1 159 ? 22.799 14.613 -5.385 1.00 55.03 159 SER A CA 1
ATOM 1258 C C . SER A 1 159 ? 21.934 15.696 -4.750 1.00 55.03 159 SER A C 1
ATOM 1260 O O . SER A 1 159 ? 21.568 16.667 -5.418 1.00 55.03 159 SER A O 1
ATOM 1262 N N . PHE A 1 160 ? 21.558 15.505 -3.488 1.00 46.75 160 PHE A N 1
ATOM 1263 C CA . PHE A 1 160 ? 20.904 16.550 -2.713 1.00 46.75 160 PHE A CA 1
ATOM 1264 C C . PHE A 1 160 ? 21.945 17.640 -2.413 1.00 46.75 160 PHE A C 1
ATOM 1266 O O . PHE A 1 160 ? 23.050 17.287 -1.999 1.00 46.75 160 PHE A O 1
ATOM 1273 N N . PRO A 1 161 ? 21.648 18.927 -2.669 1.00 52.31 161 PRO A N 1
ATOM 1274 C CA . PRO A 1 161 ? 22.531 20.006 -2.245 1.00 52.31 161 PRO A CA 1
ATOM 1275 C C . PRO A 1 161 ? 22.636 20.011 -0.713 1.00 52.31 161 PRO A C 1
ATOM 1277 O O . PRO A 1 161 ? 21.628 19.780 -0.038 1.00 52.31 161 PRO A O 1
ATOM 1280 N N . GLU A 1 162 ? 23.862 20.215 -0.219 1.00 50.34 162 GLU A N 1
ATOM 1281 C CA . GLU A 1 162 ? 24.214 20.343 1.207 1.00 50.34 162 GLU A CA 1
ATOM 1282 C C . GLU A 1 162 ? 23.482 21.496 1.907 1.00 50.34 162 GLU A C 1
ATOM 1284 O O . GLU A 1 162 ? 23.244 22.544 1.256 1.00 50.34 162 GLU A O 1
#

Nearest PDB structures (foldseek):
  3i3n-assembly1_A  TM=6.739E-01  e=1.220E-01  Homo sapiens
  4j8z-assembly1_A  TM=6.167E-01  e=2.054E-01  Homo sapiens
  8dwv-assembly1_E  TM=5.750E-01  e=5.186E-01  Homo sapiens
  3hve-assembly1_A  TM=7.216E-01  e=1.387E+00  Homo sapiens

Solvent-accessible surface area (backbone atoms only — not comparable to full-atom values): 10389 Å² total; per-residue (Å²): 135,85,84,88,77,89,86,84,86,83,83,87,84,85,89,78,89,77,92,75,76,87,80,78,79,75,81,76,78,80,75,76,81,68,71,70,76,79,70,84,61,60,67,65,40,55,54,44,49,56,46,21,77,75,66,78,52,79,62,67,30,73,58,81,78,71,41,68,67,58,44,72,76,43,74,96,43,23,54,34,70,54,48,25,54,48,22,59,66,66,70,36,62,74,56,23,52,54,23,49,50,52,51,57,71,69,56,42,68,88,36,41,65,68,49,47,74,24,78,63,21,76,73,32,65,71,54,31,50,52,46,51,51,51,62,70,32,69,81,44,48,76,43,40,80,55,49,72,65,41,64,73,80,74,49,76,82,79,78,75,83,130